Protein AF-A0A175JEW5-F1 (afdb_monomer)

Foldseek 3Di:
DVVVVVVVVVVVVVVVVVVVVVVVVVVVVVVVVVVVVVVLVVVVVVLVVLCVDPDCLHPVVVVCVLLVHDDDDDQDDCVPQNDDPVSVCVRQAQDAQDWDWDQDSVRKIKTKTGGGGDHPDDPPRPDDDGPSIDIDTDDNDDDPPDDDDDDDDDD

Nearest PDB structures (foldseek):
  6r82-assembly2_B  TM=8.428E-01  e=1.129E-02  Drosophila melanogaster
  7u4t-assembly1_W  TM=8.879E-01  e=3.359E-02  Homo sapiens
  6r82-assembly1_A  TM=7.317E-01  e=1.059E-02  Drosophila melanogaster
  3vhx-assembly2_H  TM=3.437E-01  e=3.407E+00  Homo sapiens

Radius of gyration: 27.37 Å; Cα contacts (8 Å, |Δi|>4): 107; chains: 1; bounding box: 71×38×78 Å

pLDDT: mean 83.57, std 12.64, range [47.88, 97.19]

Solvent-accessible surface area (backbone atoms only — not comparable to full-atom values): 9664 Å² total; per-residue (Å²): 112,70,68,61,52,52,53,49,54,51,50,52,51,53,51,51,52,53,51,52,53,53,52,53,52,51,53,51,52,53,50,52,52,50,54,50,53,51,51,52,51,51,51,54,56,52,51,54,51,44,54,68,43,95,42,90,86,20,74,53,42,65,46,26,71,76,67,78,42,95,78,86,80,90,73,79,51,56,92,81,68,49,84,46,70,67,56,52,46,73,58,44,52,70,42,50,67,46,74,50,79,46,74,47,96,86,61,46,33,36,40,36,37,34,62,51,61,37,69,80,89,52,96,64,79,74,83,76,94,49,95,74,48,48,75,51,74,52,69,88,84,64,81,85,80,86,80,88,83,80,87,77,80,85,129

Structure (mmCIF, N/CA/C/O backbone):
data_AF-A0A175JEW5-F1
#
_entry.id   AF-A0A175JEW5-F1
#
loop_
_atom_site.group_PDB
_atom_site.id
_atom_site.type_symbol
_atom_site.label_atom_id
_atom_site.label_alt_id
_atom_site.label_comp_id
_atom_site.label_asym_id
_atom_site.label_entity_id
_atom_site.label_seq_id
_atom_site.pdbx_PDB_ins_code
_atom_site.Cartn_x
_atom_site.Cartn_y
_atom_site.Cartn_z
_atom_site.occupancy
_atom_site.B_iso_or_equiv
_atom_site.auth_seq_id
_atom_site.auth_comp_id
_atom_site.auth_asym_id
_atom_site.auth_atom_id
_atom_site.pdbx_PDB_model_num
ATOM 1 N N . MET A 1 1 ? -51.980 5.170 43.853 1.00 78.44 1 MET A N 1
ATOM 2 C CA . MET A 1 1 ? -51.001 6.232 43.502 1.00 78.44 1 MET A CA 1
ATOM 3 C C . MET A 1 1 ? -49.613 5.923 44.068 1.00 78.44 1 MET A C 1
ATOM 5 O O . MET A 1 1 ? -48.677 5.901 43.286 1.00 78.44 1 MET A O 1
ATOM 9 N N . LYS A 1 2 ? -49.487 5.588 45.365 1.00 88.38 2 LYS A N 1
ATOM 10 C CA . LYS A 1 2 ? -48.217 5.158 45.991 1.00 88.38 2 LYS A CA 1
ATOM 11 C C . LYS A 1 2 ? -47.578 3.917 45.341 1.00 88.38 2 LYS A C 1
ATOM 13 O O . LYS A 1 2 ? -46.428 3.997 44.940 1.00 88.38 2 LYS A O 1
ATOM 18 N N . GLU A 1 3 ? -48.340 2.845 45.109 1.00 91.88 3 GLU A N 1
ATOM 19 C CA . GLU A 1 3 ? -47.827 1.627 44.439 1.00 91.88 3 GLU A CA 1
ATOM 20 C C . GLU A 1 3 ? -47.262 1.900 43.036 1.00 91.88 3 GLU A C 1
ATOM 22 O O . GLU A 1 3 ? -46.252 1.338 42.630 1.00 91.88 3 GLU A O 1
ATOM 27 N N . ARG A 1 4 ? -47.888 2.813 42.284 1.00 93.25 4 ARG A N 1
ATOM 28 C CA . ARG A 1 4 ? -47.446 3.159 40.926 1.00 93.25 4 ARG A CA 1
ATOM 29 C C . ARG A 1 4 ? -46.126 3.935 40.935 1.00 93.25 4 ARG A C 1
ATOM 31 O O . ARG A 1 4 ? -45.315 3.741 40.039 1.00 93.25 4 ARG A O 1
ATOM 38 N N . ILE A 1 5 ? -45.908 4.774 41.950 1.00 94.38 5 ILE A N 1
ATOM 39 C CA . ILE A 1 5 ? -44.632 5.471 42.176 1.00 94.38 5 ILE A CA 1
ATOM 40 C C . ILE A 1 5 ? -43.539 4.460 42.540 1.00 94.38 5 ILE A C 1
ATOM 42 O O . ILE A 1 5 ? -42.431 4.540 42.024 1.00 94.38 5 ILE A O 1
ATOM 46 N N . GLU A 1 6 ? -43.857 3.470 43.370 1.00 95.31 6 GLU A N 1
ATOM 47 C CA . GLU A 1 6 ? -42.908 2.436 43.790 1.00 95.31 6 GLU A CA 1
ATOM 48 C C . GLU A 1 6 ? -42.451 1.549 42.618 1.00 95.31 6 GLU A C 1
ATOM 50 O O . GLU A 1 6 ? -41.255 1.301 42.456 1.00 95.31 6 GLU A O 1
ATOM 55 N N . ILE A 1 7 ? -43.379 1.169 41.729 1.00 96.31 7 ILE A N 1
ATOM 56 C CA . ILE A 1 7 ? -43.068 0.454 40.480 1.00 96.31 7 ILE A CA 1
ATOM 57 C C . ILE A 1 7 ? -42.143 1.284 39.578 1.00 96.31 7 ILE A C 1
ATOM 59 O O . ILE A 1 7 ? -41.169 0.755 39.041 1.00 96.31 7 ILE A O 1
ATOM 63 N N . LEU A 1 8 ? -42.428 2.580 39.411 1.00 96.50 8 LEU A N 1
ATOM 64 C CA . LEU A 1 8 ? -41.615 3.464 38.572 1.00 96.50 8 LEU A CA 1
ATOM 65 C C . LEU A 1 8 ? -40.206 3.663 39.145 1.00 96.50 8 LEU A C 1
ATOM 67 O O . LEU A 1 8 ? -39.243 3.585 38.388 1.00 96.50 8 LEU A O 1
ATOM 71 N N . ASN A 1 9 ? -40.067 3.822 40.464 1.00 95.56 9 ASN A N 1
ATOM 72 C CA . ASN A 1 9 ? -38.762 3.924 41.124 1.00 95.56 9 ASN A CA 1
ATOM 73 C C . ASN A 1 9 ? -37.932 2.646 40.947 1.00 95.56 9 ASN A C 1
ATOM 75 O O . ASN A 1 9 ? -36.723 2.713 40.718 1.00 95.56 9 ASN A O 1
ATOM 79 N N . ARG A 1 10 ? -38.575 1.472 41.021 1.00 96.06 10 ARG A N 1
ATOM 80 C CA . ARG A 1 10 ? -37.897 0.199 40.750 1.00 96.06 10 ARG A CA 1
ATOM 81 C C . ARG A 1 10 ? -37.401 0.143 39.308 1.00 96.06 10 ARG A C 1
ATOM 83 O O . ARG A 1 10 ? -36.241 -0.189 39.085 1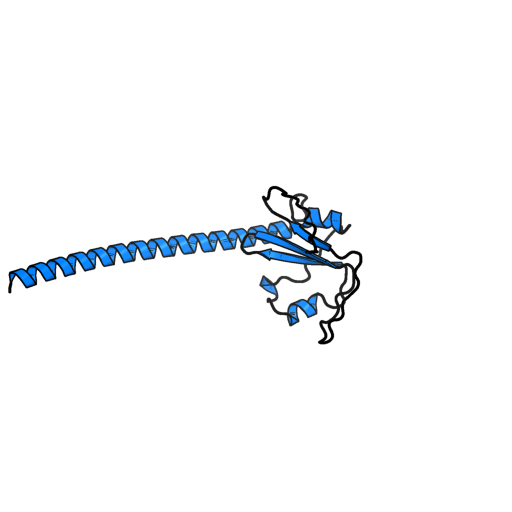.00 96.06 10 ARG A O 1
ATOM 90 N N . ARG A 1 11 ? -38.245 0.539 38.348 1.00 96.62 11 ARG A N 1
ATOM 91 C CA . ARG A 1 11 ? -37.870 0.566 36.931 1.00 96.62 11 ARG A CA 1
ATOM 92 C C . ARG A 1 11 ? -36.750 1.565 36.644 1.00 96.62 11 ARG A C 1
ATOM 94 O O . ARG A 1 11 ? -35.861 1.257 35.863 1.00 96.62 11 ARG A O 1
ATOM 101 N N . GLU A 1 12 ? -36.758 2.736 37.279 1.00 96.88 12 GLU A N 1
ATOM 102 C CA . GLU A 1 12 ? -35.673 3.718 37.157 1.00 96.88 12 GLU A CA 1
ATOM 103 C C . GLU A 1 12 ? -34.338 3.146 37.653 1.00 96.88 12 GLU A C 1
ATOM 105 O O . GLU A 1 12 ? -33.306 3.341 37.012 1.00 96.88 12 GLU A O 1
ATOM 110 N N . LYS A 1 13 ? -34.351 2.409 38.771 1.00 96.88 13 LYS A N 1
ATOM 111 C CA . LYS A 1 13 ? -33.152 1.746 39.294 1.00 96.88 13 LYS A CA 1
ATOM 112 C C . LYS A 1 13 ? -32.637 0.666 38.337 1.00 96.88 13 LYS A C 1
ATOM 114 O O . LYS A 1 13 ? -31.451 0.676 38.025 1.00 96.88 13 LYS A O 1
ATOM 119 N N . GLU A 1 14 ? -33.525 -0.204 37.853 1.00 97.12 14 GLU A N 1
ATOM 120 C CA . GLU A 1 14 ? -33.195 -1.241 36.860 1.00 97.12 14 GLU A CA 1
ATOM 121 C C . GLU A 1 14 ? -32.560 -0.614 35.606 1.00 97.12 14 GLU A C 1
ATOM 123 O O . GLU A 1 14 ? -31.492 -1.035 35.174 1.00 97.12 14 GLU A O 1
ATOM 128 N N . LEU A 1 15 ? -33.154 0.462 35.074 1.00 97.00 15 LEU A N 1
ATOM 129 C CA . LEU A 1 15 ? -32.629 1.166 33.899 1.00 97.00 15 LEU A CA 1
ATOM 130 C C . LEU A 1 15 ? -31.247 1.791 34.143 1.00 97.00 15 LEU A C 1
ATOM 132 O O . LEU A 1 15 ? -30.420 1.807 33.235 1.00 97.00 15 LEU A O 1
ATOM 136 N N . LYS A 1 16 ? -30.971 2.310 35.346 1.00 96.75 16 LYS A N 1
ATOM 137 C CA . LYS A 1 16 ? -29.642 2.846 35.693 1.00 96.75 16 LYS A CA 1
ATOM 138 C C . LYS A 1 16 ? -28.581 1.749 35.763 1.00 96.75 16 LYS A C 1
ATOM 140 O O . LYS A 1 16 ? -27.456 1.981 35.326 1.00 96.75 16 LYS A O 1
ATOM 145 N N . GLU A 1 17 ? -28.930 0.578 36.293 1.00 96.75 17 GLU A N 1
ATOM 146 C CA . GLU A 1 17 ? -28.042 -0.592 36.308 1.00 96.75 17 GLU A CA 1
ATOM 147 C C . GLU A 1 17 ? -27.778 -1.101 34.883 1.00 96.75 17 GLU A C 1
ATOM 149 O O . GLU A 1 17 ? -26.620 -1.281 34.509 1.00 96.75 17 GLU A O 1
ATOM 154 N N . GLU A 1 18 ? -28.821 -1.237 34.055 1.00 96.44 18 GLU A N 1
ATOM 155 C CA . GLU A 1 18 ? -28.694 -1.596 32.634 1.00 96.44 18 GLU A CA 1
ATOM 156 C C . GLU A 1 18 ? -27.779 -0.610 31.885 1.00 96.44 18 GLU A C 1
ATOM 158 O O . GLU A 1 18 ? -26.853 -1.028 31.191 1.00 96.44 18 GLU A O 1
ATOM 163 N N . LEU A 1 19 ? -27.973 0.701 32.075 1.00 96.06 19 LEU A N 1
ATOM 164 C CA . LEU A 1 19 ? -27.140 1.735 31.452 1.00 96.06 19 LEU A CA 1
ATOM 165 C C . LEU A 1 19 ? -25.669 1.639 31.893 1.00 96.06 19 LEU A C 1
ATOM 167 O O . LEU A 1 19 ? -24.762 1.840 31.085 1.00 96.06 19 LEU A O 1
ATOM 171 N N . GLY A 1 20 ? -25.423 1.332 33.170 1.00 96.19 20 GLY A N 1
ATOM 172 C CA . GLY A 1 20 ? -24.078 1.107 33.701 1.00 96.19 20 GLY A CA 1
ATOM 173 C C . GLY A 1 20 ? -23.385 -0.083 33.036 1.00 96.19 20 GLY A C 1
ATOM 174 O O . GLY A 1 20 ? -22.236 0.035 32.617 1.00 96.19 20 GLY A O 1
ATOM 175 N N . ASN A 1 21 ? -24.104 -1.194 32.868 1.00 95.69 21 ASN A N 1
ATOM 176 C CA . ASN A 1 21 ? -23.584 -2.382 32.191 1.00 95.69 21 ASN A CA 1
ATOM 177 C C . ASN A 1 21 ? -23.243 -2.093 30.723 1.00 95.69 21 ASN A C 1
ATOM 179 O O . ASN A 1 21 ? -22.148 -2.425 30.276 1.00 95.69 21 ASN A O 1
ATO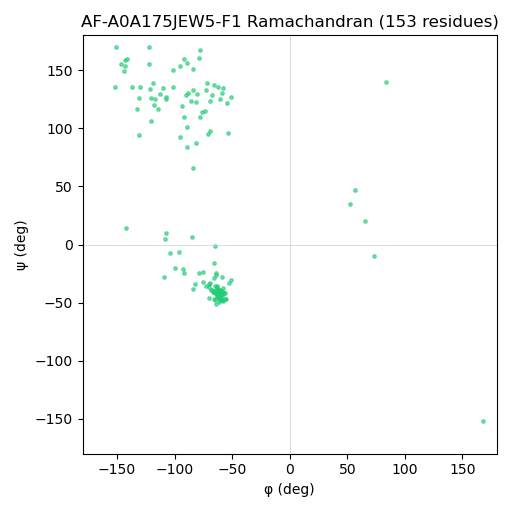M 183 N N . VAL A 1 22 ? -24.128 -1.394 30.003 1.00 96.75 22 VAL A N 1
ATOM 184 C CA . VAL A 1 22 ? -23.889 -1.000 28.605 1.00 96.75 22 VAL A CA 1
ATOM 185 C C . VAL A 1 22 ? -22.655 -0.102 28.475 1.00 96.75 22 VAL A C 1
ATOM 187 O O . VAL A 1 22 ? -21.865 -0.275 27.551 1.00 96.75 22 VAL A O 1
ATOM 190 N N . ASN A 1 23 ? -22.442 0.838 29.400 1.00 95.88 23 ASN A N 1
ATOM 191 C CA . ASN A 1 23 ? -21.244 1.684 29.373 1.00 95.88 23 ASN A CA 1
ATOM 192 C C . ASN A 1 23 ? -19.956 0.870 29.562 1.00 95.88 23 ASN A C 1
ATOM 194 O O . ASN A 1 23 ? -18.982 1.109 28.850 1.00 95.88 23 ASN A O 1
ATOM 198 N N . ASN A 1 24 ? -19.966 -0.122 30.456 1.00 95.94 24 ASN A N 1
ATOM 199 C CA . ASN A 1 24 ? -18.820 -1.013 30.648 1.00 95.94 24 ASN A CA 1
ATOM 200 C C . ASN A 1 24 ? -18.517 -1.829 29.380 1.00 95.94 24 ASN A C 1
ATOM 202 O O . ASN A 1 24 ? -17.355 -1.963 29.001 1.00 95.94 24 ASN A O 1
ATOM 206 N N . GLU A 1 25 ? -19.547 -2.338 28.696 1.00 97.19 25 GLU A N 1
ATOM 207 C CA . GLU A 1 25 ? -19.385 -3.034 27.412 1.00 97.19 25 GLU A CA 1
ATOM 208 C C . GLU A 1 25 ? -18.819 -2.108 26.328 1.00 97.19 25 GLU A C 1
ATOM 210 O O . GLU A 1 25 ? -17.901 -2.488 25.601 1.00 97.19 25 GLU A O 1
ATOM 215 N N . ILE A 1 26 ? -19.310 -0.868 26.242 1.00 96.88 26 ILE A N 1
ATOM 216 C CA . ILE A 1 26 ? -18.788 0.137 25.306 1.00 96.88 26 ILE A CA 1
ATOM 217 C C . ILE A 1 26 ? -17.300 0.400 25.557 1.00 96.88 26 ILE A C 1
ATOM 219 O O . ILE A 1 26 ? -16.530 0.531 24.603 1.00 96.88 26 ILE A O 1
ATOM 223 N N . ASP A 1 27 ? -16.885 0.501 26.817 1.00 97.06 27 ASP A N 1
ATOM 224 C CA . ASP A 1 27 ? -15.487 0.751 27.153 1.00 97.06 27 ASP A CA 1
ATOM 225 C C . ASP A 1 27 ? -14.595 -0.456 26.836 1.00 97.06 27 ASP A C 1
ATOM 227 O O . ASP A 1 27 ? -13.501 -0.264 26.301 1.00 97.06 27 ASP A O 1
ATOM 231 N N . ALA A 1 28 ? -15.088 -1.683 27.028 1.00 96.88 28 ALA A N 1
ATOM 232 C CA . ALA A 1 28 ? -14.400 -2.892 26.575 1.00 96.88 28 ALA A CA 1
ATOM 233 C C . ALA A 1 28 ? -14.217 -2.913 25.044 1.00 96.88 28 ALA A C 1
ATOM 235 O O . ALA A 1 28 ? -13.110 -3.137 24.556 1.00 96.88 28 ALA A O 1
ATOM 236 N N . VAL A 1 29 ? -15.266 -2.586 24.278 1.00 96.25 29 VAL A N 1
ATOM 237 C CA . VAL A 1 29 ? -15.207 -2.519 22.805 1.00 96.25 29 VAL A CA 1
ATOM 238 C C . VAL A 1 29 ? -14.227 -1.446 22.319 1.00 96.25 29 VAL A C 1
ATOM 240 O O . VAL A 1 29 ? -13.519 -1.645 21.330 1.00 96.25 29 VAL A O 1
ATOM 243 N N . LYS A 1 30 ? -14.166 -0.287 22.988 1.00 96.38 30 LYS A N 1
ATOM 244 C CA . LYS A 1 30 ? -13.192 0.763 22.644 1.00 96.38 30 LYS A CA 1
ATOM 245 C C . LYS A 1 30 ? -11.757 0.289 22.833 1.00 96.38 30 LYS A C 1
ATOM 247 O O . LYS A 1 30 ? -10.907 0.660 22.025 1.00 96.38 30 LYS A O 1
ATOM 252 N N . GLU A 1 31 ? -11.490 -0.475 23.886 1.00 95.81 31 GLU A N 1
ATOM 253 C CA . GLU A 1 31 ? -10.148 -0.982 24.154 1.00 95.81 31 GLU A CA 1
ATOM 254 C C . GLU A 1 31 ? -9.743 -2.044 23.128 1.00 95.81 31 GLU A C 1
ATOM 256 O O . GLU A 1 31 ? -8.694 -1.911 22.503 1.00 95.81 31 GLU A O 1
ATOM 261 N N . GLU A 1 32 ? -10.627 -2.997 22.822 1.00 95.25 32 GLU A N 1
ATOM 262 C CA . GLU A 1 32 ? -10.387 -3.991 21.766 1.00 95.25 32 GLU A CA 1
ATOM 263 C C . GLU A 1 32 ? -10.130 -3.325 20.402 1.00 95.25 32 GLU A C 1
ATOM 265 O O . GLU A 1 32 ? -9.208 -3.693 19.669 1.00 95.25 32 GLU A O 1
ATOM 270 N N . LYS A 1 33 ? -10.883 -2.267 20.073 1.00 94.56 33 LYS A N 1
ATOM 271 C CA . LYS A 1 33 ? -10.653 -1.489 18.850 1.00 94.56 33 LYS A CA 1
ATOM 272 C C . LYS A 1 33 ? -9.248 -0.874 18.807 1.00 94.56 33 LYS A C 1
ATOM 274 O O . LYS A 1 33 ? -8.611 -0.911 17.755 1.00 94.56 33 LYS A O 1
ATOM 279 N N . ARG A 1 34 ? -8.755 -0.325 19.922 1.00 94.44 34 ARG A N 1
ATOM 280 C CA . ARG A 1 34 ? -7.395 0.242 20.004 1.00 94.44 34 ARG A CA 1
ATOM 281 C C . ARG A 1 34 ? -6.325 -0.826 19.812 1.00 94.44 34 ARG A C 1
ATOM 283 O O . ARG A 1 34 ? -5.341 -0.582 19.116 1.00 94.44 34 ARG A O 1
ATOM 290 N N . GLU A 1 35 ? -6.515 -2.006 20.397 1.00 94.25 35 GLU A N 1
ATOM 291 C CA . GLU A 1 35 ? -5.591 -3.130 20.223 1.00 94.25 35 GLU A CA 1
ATOM 292 C C . GLU A 1 35 ? -5.507 -3.566 18.755 1.00 94.25 35 GLU A C 1
ATOM 294 O O . GLU A 1 35 ? -4.408 -3.750 18.222 1.00 94.25 35 GLU A O 1
ATOM 299 N N . ILE A 1 36 ? -6.653 -3.663 18.071 1.00 92.19 36 ILE A N 1
ATOM 300 C CA . ILE A 1 36 ? -6.715 -3.979 16.638 1.00 92.19 36 ILE A CA 1
ATOM 301 C C . ILE A 1 36 ? -5.979 -2.917 15.815 1.00 92.19 36 ILE A C 1
ATOM 303 O O . ILE A 1 36 ? -5.138 -3.272 14.987 1.00 92.19 36 ILE A O 1
ATOM 307 N N . GLU A 1 37 ? -6.235 -1.629 16.063 1.00 90.94 37 GLU A N 1
ATOM 308 C CA . GLU A 1 37 ? -5.557 -0.523 15.371 1.00 90.94 37 GLU A CA 1
ATOM 309 C C . GLU A 1 37 ? -4.027 -0.600 15.547 1.00 90.94 37 GLU A C 1
ATOM 311 O O . GLU A 1 37 ? -3.273 -0.452 14.580 1.00 90.94 37 GLU A O 1
ATOM 316 N N . MET A 1 38 ? -3.551 -0.931 16.752 1.00 90.44 38 MET A N 1
ATOM 317 C CA . MET A 1 38 ? -2.125 -1.123 17.025 1.00 90.44 38 MET A CA 1
ATOM 318 C C . MET A 1 38 ? -1.542 -2.340 16.283 1.00 90.44 38 MET A C 1
ATOM 320 O O . MET A 1 38 ? -0.429 -2.277 15.748 1.00 90.44 38 MET A O 1
ATOM 324 N N . ILE A 1 39 ? -2.278 -3.455 16.216 1.00 87.75 39 ILE A N 1
ATOM 325 C CA . ILE A 1 39 ? -1.876 -4.645 15.450 1.00 87.75 39 ILE A CA 1
ATOM 326 C C . ILE A 1 39 ? -1.771 -4.315 13.956 1.00 87.75 39 ILE A C 1
ATOM 328 O O . ILE A 1 39 ? -0.804 -4.723 13.305 1.00 87.75 39 ILE A O 1
ATOM 332 N N . GLU A 1 40 ? -2.738 -3.584 13.402 1.00 81.31 40 GLU A N 1
ATOM 333 C CA . GLU A 1 40 ? -2.724 -3.155 12.001 1.00 81.31 40 GLU A CA 1
ATOM 334 C C . GLU A 1 40 ? -1.527 -2.251 11.695 1.00 81.31 40 GLU A C 1
ATOM 336 O O . GLU A 1 40 ? -0.826 -2.469 10.700 1.00 81.31 40 GLU A O 1
ATOM 341 N N . GLU A 1 41 ? -1.226 -1.290 12.570 1.00 83.94 41 GLU A N 1
ATOM 342 C CA . GLU A 1 41 ? -0.069 -0.411 12.406 1.00 83.94 41 GLU A CA 1
ATOM 343 C C . GLU A 1 41 ? 1.251 -1.200 12.435 1.00 83.94 41 GLU A C 1
ATOM 345 O O . GLU A 1 41 ? 2.133 -0.996 11.592 1.00 83.94 41 GLU A O 1
ATOM 350 N N . ASN A 1 42 ? 1.374 -2.157 13.357 1.00 82.94 42 ASN A N 1
ATOM 351 C CA . ASN A 1 42 ? 2.542 -3.029 13.447 1.00 82.94 42 ASN A CA 1
ATOM 352 C C . ASN A 1 42 ? 2.695 -3.917 12.205 1.00 82.94 42 ASN A C 1
ATOM 354 O O . ASN A 1 42 ? 3.801 -4.036 11.672 1.00 82.94 42 ASN A O 1
ATOM 358 N N . LYS A 1 43 ? 1.599 -4.486 11.683 1.00 77.81 43 LYS A N 1
ATOM 359 C CA . LYS A 1 43 ? 1.606 -5.241 10.418 1.00 77.81 43 LYS A CA 1
ATOM 360 C C . LYS A 1 43 ? 2.045 -4.364 9.244 1.00 77.81 43 LYS A C 1
ATOM 362 O O . LYS A 1 43 ? 2.877 -4.802 8.447 1.00 77.81 43 LYS A O 1
ATOM 367 N N . LYS A 1 44 ? 1.558 -3.119 9.163 1.00 77.19 44 LYS A N 1
ATOM 368 C CA . LYS A 1 44 ? 1.963 -2.152 8.128 1.00 77.19 44 LYS A CA 1
ATOM 369 C C . LYS A 1 44 ? 3.469 -1.875 8.189 1.00 77.19 44 LYS A C 1
ATOM 371 O O . LYS A 1 44 ? 4.143 -1.928 7.160 1.00 77.19 44 LYS A O 1
ATOM 376 N N . LYS A 1 45 ? 4.014 -1.627 9.387 1.00 79.50 45 LYS A N 1
ATOM 377 C CA . LYS A 1 45 ? 5.459 -1.413 9.600 1.00 79.50 45 LYS A CA 1
ATOM 378 C C . LYS A 1 45 ? 6.279 -2.635 9.184 1.00 79.50 45 LYS A C 1
ATOM 380 O O . LYS A 1 45 ? 7.236 -2.488 8.430 1.00 79.50 45 LYS A O 1
ATOM 385 N N . GLN A 1 46 ? 5.877 -3.836 9.600 1.00 77.31 46 GLN A N 1
ATOM 386 C CA . GLN A 1 46 ? 6.559 -5.075 9.212 1.00 77.31 46 GLN A CA 1
ATOM 387 C C . GLN A 1 46 ? 6.551 -5.289 7.694 1.00 77.31 46 GLN A C 1
ATOM 389 O O . GLN A 1 46 ? 7.585 -5.626 7.122 1.00 77.31 46 GLN A O 1
ATOM 394 N N . MET A 1 47 ? 5.417 -5.054 7.026 1.00 71.88 47 MET A N 1
ATOM 395 C CA . MET A 1 47 ? 5.320 -5.220 5.574 1.00 71.88 47 MET A CA 1
ATOM 396 C C . MET A 1 47 ? 6.258 -4.268 4.824 1.00 71.88 47 MET A C 1
ATOM 398 O O . MET A 1 47 ? 6.925 -4.682 3.878 1.00 71.88 47 MET A O 1
ATOM 402 N N . LYS A 1 48 ? 6.376 -3.012 5.271 1.00 71.00 48 LYS A N 1
ATOM 403 C CA . LYS A 1 48 ? 7.332 -2.060 4.688 1.00 71.00 48 LYS A CA 1
ATOM 404 C C . LYS A 1 48 ? 8.770 -2.551 4.764 1.00 71.00 48 LYS A C 1
ATOM 406 O O . LYS A 1 48 ? 9.507 -2.433 3.789 1.00 71.00 48 LYS A O 1
ATOM 411 N N . GLU A 1 49 ? 9.164 -3.092 5.909 1.00 73.19 49 GLU A N 1
ATOM 412 C CA . GLU A 1 49 ? 10.516 -3.614 6.087 1.00 73.19 49 GLU A CA 1
ATOM 413 C C . GLU A 1 49 ? 10.744 -4.864 5.227 1.00 73.19 49 GLU A C 1
ATOM 415 O O . GLU A 1 49 ? 11.776 -4.965 4.568 1.00 73.19 49 GLU A O 1
ATOM 420 N N . ILE A 1 50 ? 9.749 -5.753 5.109 1.00 6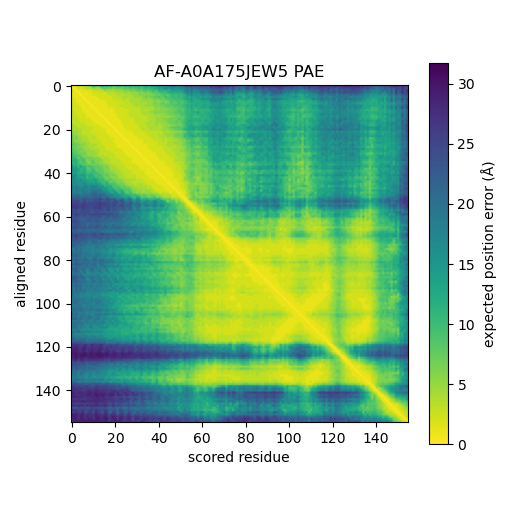9.75 50 ILE A N 1
ATOM 421 C CA . ILE A 1 50 ? 9.805 -6.907 4.196 1.00 69.75 50 ILE A CA 1
ATOM 422 C C . ILE A 1 50 ? 9.981 -6.454 2.743 1.00 69.75 50 ILE A C 1
ATOM 424 O O . ILE A 1 50 ? 10.779 -7.042 2.021 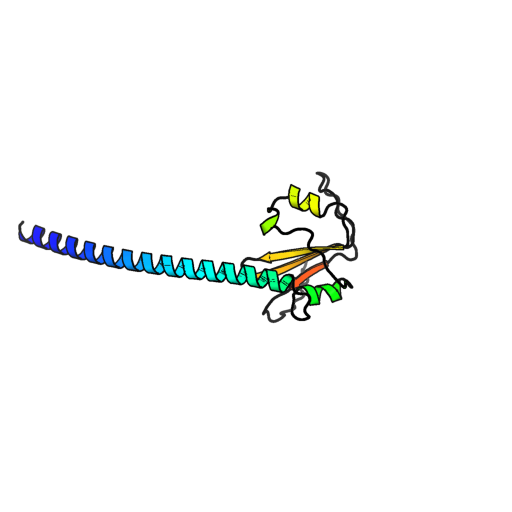1.00 69.75 50 ILE A O 1
ATOM 428 N N . VAL A 1 51 ? 9.281 -5.409 2.300 1.00 67.56 51 VAL A N 1
ATOM 429 C CA . VAL A 1 51 ? 9.429 -4.890 0.932 1.00 67.56 51 VAL A CA 1
ATOM 430 C C . VAL A 1 51 ? 10.826 -4.312 0.697 1.00 67.56 51 VAL A C 1
ATOM 432 O O . VAL A 1 51 ? 11.364 -4.485 -0.390 1.00 67.56 51 VAL A O 1
ATOM 435 N N . LYS A 1 52 ? 11.451 -3.677 1.696 1.00 66.31 52 LYS A N 1
ATOM 436 C CA . LYS A 1 52 ? 12.818 -3.132 1.579 1.00 66.31 52 LYS A CA 1
ATOM 437 C C . LYS A 1 52 ? 13.911 -4.200 1.635 1.00 66.31 52 LYS A C 1
ATOM 439 O O . LYS A 1 52 ? 15.022 -3.961 1.163 1.00 66.31 52 LYS A O 1
ATOM 444 N N . MET A 1 53 ? 13.638 -5.359 2.230 1.00 62.22 53 MET A N 1
ATOM 445 C CA . MET A 1 53 ? 14.636 -6.415 2.361 1.00 62.22 53 MET A CA 1
ATOM 446 C C . MET A 1 53 ? 14.996 -7.006 0.989 1.00 62.22 53 MET A C 1
ATOM 448 O O . MET A 1 53 ? 14.154 -7.452 0.208 1.00 62.22 53 MET A O 1
ATOM 452 N N . ASN A 1 54 ? 16.295 -7.071 0.706 1.00 54.91 54 ASN A N 1
ATOM 453 C CA . ASN A 1 54 ? 16.828 -7.768 -0.457 1.00 54.91 54 ASN A CA 1
ATOM 454 C C . ASN A 1 54 ? 16.992 -9.266 -0.138 1.00 54.91 54 ASN A C 1
ATOM 456 O O . ASN A 1 54 ? 18.109 -9.761 -0.018 1.00 54.91 54 ASN A O 1
ATOM 460 N N . SER A 1 55 ? 15.878 -9.973 0.082 1.00 61.03 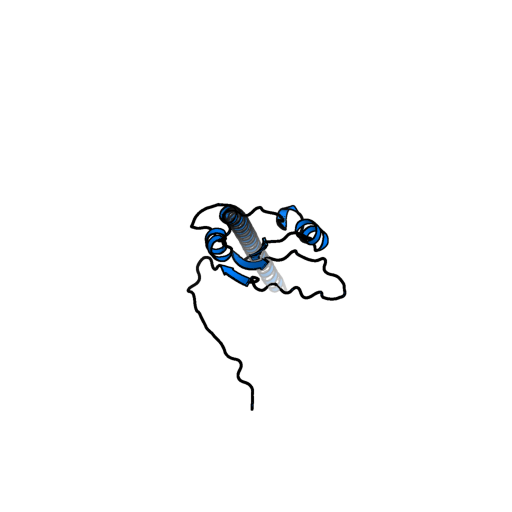55 SER A N 1
ATOM 461 C CA . SER A 1 55 ? 15.884 -11.421 0.326 1.00 61.03 55 SER A CA 1
ATOM 462 C C . SER A 1 55 ? 15.033 -12.162 -0.697 1.00 61.03 55 SER A C 1
ATOM 464 O O . SER A 1 55 ? 14.082 -11.619 -1.249 1.00 61.03 55 SER A O 1
ATOM 466 N N . ASN A 1 56 ? 15.340 -13.438 -0.905 1.00 59.25 56 ASN A N 1
ATOM 467 C CA . ASN A 1 56 ? 14.603 -14.342 -1.789 1.00 59.25 56 ASN A CA 1
ATOM 468 C C . ASN A 1 56 ? 13.157 -14.643 -1.355 1.00 59.25 56 ASN A C 1
ATOM 470 O O . ASN A 1 56 ? 12.450 -15.378 -2.037 1.00 59.25 56 ASN A O 1
ATOM 474 N N . LYS A 1 57 ? 12.716 -14.084 -0.225 1.00 60.94 57 LYS A N 1
ATOM 475 C CA . LYS A 1 57 ? 11.353 -14.208 0.302 1.00 60.94 57 LYS A CA 1
ATOM 476 C C . LYS A 1 57 ? 10.546 -12.915 0.188 1.00 60.94 57 LYS A C 1
ATOM 478 O O . LYS A 1 57 ? 9.440 -12.854 0.716 1.00 60.94 57 LYS A O 1
ATOM 483 N N . THR A 1 58 ? 11.090 -11.868 -0.434 1.00 67.94 58 THR A N 1
ATOM 484 C CA . THR A 1 58 ? 10.395 -10.579 -0.529 1.00 67.94 58 THR A CA 1
ATOM 485 C C . THR A 1 58 ? 9.630 -10.447 -1.840 1.00 67.94 58 THR A C 1
ATOM 487 O O . THR A 1 58 ? 10.024 -11.040 -2.845 1.00 67.94 58 THR A O 1
ATOM 490 N N . PRO A 1 59 ? 8.560 -9.634 -1.875 1.00 67.56 59 PRO A N 1
ATOM 491 C CA . PRO A 1 59 ? 7.844 -9.322 -3.111 1.00 67.56 59 PRO A CA 1
ATOM 492 C C . PRO A 1 59 ? 8.773 -8.816 -4.227 1.00 67.56 59 PRO A C 1
ATOM 494 O O . PRO A 1 59 ? 8.572 -9.127 -5.399 1.00 67.56 59 PRO A O 1
ATOM 497 N N . LEU A 1 60 ? 9.844 -8.099 -3.870 1.00 69.81 60 LEU A N 1
ATOM 498 C CA . LEU A 1 60 ? 10.835 -7.628 -4.836 1.00 69.81 60 LEU A CA 1
ATOM 499 C C . LEU A 1 60 ? 11.616 -8.765 -5.500 1.00 69.81 60 LEU A C 1
ATOM 501 O O . LEU A 1 60 ? 12.024 -8.597 -6.643 1.00 69.81 60 LEU A O 1
ATOM 505 N N . PHE A 1 61 ? 11.812 -9.915 -4.850 1.00 71.75 61 PHE A N 1
ATOM 506 C CA . PHE A 1 61 ? 12.549 -11.032 -5.447 1.00 71.75 61 PHE A CA 1
ATOM 507 C C . PHE A 1 61 ? 11.887 -11.555 -6.725 1.00 71.75 61 PHE A C 1
ATOM 509 O O . PHE A 1 61 ? 12.564 -11.714 -7.739 1.00 71.75 61 PHE A O 1
ATOM 516 N N . SER A 1 62 ? 10.566 -11.751 -6.704 1.00 72.94 62 SER A N 1
ATOM 517 C CA . SER A 1 62 ? 9.810 -12.171 -7.891 1.00 72.94 62 SER A CA 1
ATOM 518 C C . SER A 1 62 ? 9.873 -11.124 -9.000 1.00 72.94 62 SER A C 1
ATOM 520 O O . SER A 1 62 ? 9.964 -11.464 -10.172 1.00 72.94 62 SER A O 1
ATOM 522 N N . ILE A 1 63 ? 9.878 -9.842 -8.637 1.00 78.38 63 ILE A N 1
ATOM 523 C CA . ILE A 1 63 ? 9.916 -8.751 -9.614 1.00 78.38 63 ILE A CA 1
ATOM 524 C C . ILE A 1 63 ? 11.299 -8.647 -10.267 1.00 78.38 63 ILE A C 1
ATOM 526 O O . ILE A 1 63 ? 11.375 -8.379 -11.462 1.00 78.38 63 ILE A O 1
ATOM 530 N N . LYS A 1 64 ? 12.392 -8.910 -9.535 1.00 79.81 64 LYS A N 1
ATOM 531 C CA . LYS A 1 64 ? 13.759 -8.883 -10.090 1.00 79.81 64 LYS A CA 1
ATOM 532 C C . LYS A 1 64 ? 13.931 -9.810 -11.286 1.00 79.81 64 LYS A C 1
ATOM 534 O O . LYS A 1 64 ? 14.563 -9.422 -12.266 1.00 79.81 64 LYS A O 1
ATOM 539 N N . SER A 1 65 ? 13.366 -11.017 -11.220 1.00 78.50 65 SER A N 1
ATOM 540 C CA . SER A 1 65 ? 13.454 -11.971 -12.330 1.00 78.50 65 SER A CA 1
ATOM 541 C C . SER A 1 65 ? 12.631 -11.523 -13.540 1.00 78.50 65 SER A C 1
ATOM 543 O O . SER A 1 65 ? 13.054 -11.746 -14.669 1.00 78.50 65 SER A O 1
ATOM 545 N N . TRP A 1 66 ? 11.504 -10.838 -13.327 1.00 84.75 66 TRP A N 1
ATOM 546 C CA . TRP A 1 66 ? 10.667 -10.305 -14.408 1.00 84.75 66 TRP A CA 1
ATOM 547 C C . TRP A 1 66 ? 11.259 -9.063 -15.075 1.00 84.75 66 TRP A C 1
ATOM 549 O O . TRP A 1 66 ? 11.065 -8.859 -16.270 1.00 84.75 66 TRP A O 1
ATOM 559 N N . THR A 1 67 ? 11.981 -8.230 -14.323 1.00 85.00 67 THR A N 1
ATOM 560 C CA . THR A 1 67 ? 12.571 -6.983 -14.835 1.00 85.00 67 THR A CA 1
ATOM 561 C C . THR A 1 67 ? 14.034 -7.118 -15.251 1.00 85.00 67 THR A C 1
ATOM 563 O O . THR A 1 67 ? 14.598 -6.161 -15.778 1.00 85.00 67 THR A O 1
ATOM 566 N N . ASN A 1 68 ? 14.659 -8.276 -15.003 1.00 81.25 68 ASN A N 1
ATOM 567 C CA . ASN A 1 68 ? 16.100 -8.499 -15.152 1.00 81.25 68 ASN A CA 1
ATOM 568 C C . ASN A 1 68 ? 16.947 -7.443 -14.407 1.00 81.25 68 ASN A C 1
ATOM 570 O O . ASN A 1 68 ? 17.990 -6.999 -14.887 1.00 81.25 68 ASN A O 1
ATOM 574 N N . CYS A 1 69 ? 16.459 -6.988 -13.250 1.00 82.19 69 CYS A N 1
ATOM 575 C CA . CYS A 1 69 ? 17.079 -5.931 -12.460 1.00 82.19 69 CYS A CA 1
ATOM 576 C C . CYS A 1 69 ? 17.672 -6.494 -11.165 1.00 82.19 69 CYS A C 1
ATOM 578 O O . CYS A 1 69 ? 17.025 -7.262 -10.454 1.00 82.19 69 CYS A O 1
ATOM 580 N N . GLU A 1 70 ? 18.897 -6.091 -10.827 1.00 77.12 70 GLU A N 1
ATOM 581 C CA . GLU A 1 70 ? 19.587 -6.590 -9.633 1.00 77.12 70 GLU A CA 1
ATOM 582 C C . GLU A 1 70 ? 19.169 -5.857 -8.353 1.00 77.12 70 GLU A C 1
ATOM 584 O O . GLU A 1 70 ? 19.095 -6.468 -7.281 1.00 77.12 70 GLU A O 1
ATOM 589 N N . THR A 1 71 ? 18.872 -4.557 -8.440 1.00 78.25 71 THR A N 1
ATOM 590 C CA . THR A 1 71 ? 18.565 -3.688 -7.295 1.00 78.25 71 THR A CA 1
ATOM 591 C C . THR A 1 71 ? 17.497 -2.655 -7.646 1.00 78.25 71 THR A C 1
ATOM 593 O O . THR A 1 71 ? 17.393 -2.206 -8.781 1.00 78.25 71 THR A O 1
ATOM 596 N N . PHE A 1 72 ? 16.700 -2.258 -6.654 1.00 83.19 72 PHE A N 1
ATOM 597 C CA . PHE A 1 72 ? 15.728 -1.175 -6.787 1.00 83.19 72 PHE A CA 1
ATOM 598 C C . PHE A 1 72 ? 16.068 -0.064 -5.798 1.00 83.19 72 PHE A C 1
ATOM 600 O O . PHE A 1 72 ? 16.401 -0.337 -4.645 1.00 83.19 72 PHE A O 1
ATOM 607 N N . GLU A 1 73 ? 15.948 1.180 -6.248 1.00 86.19 73 GLU A N 1
ATOM 608 C CA . GLU A 1 73 ? 16.028 2.375 -5.411 1.00 86.19 73 GLU A CA 1
ATOM 609 C C . GLU A 1 73 ? 14.610 2.898 -5.140 1.00 86.19 73 GLU A C 1
ATOM 611 O O . GLU A 1 73 ? 13.778 2.971 -6.047 1.00 86.19 73 GLU A O 1
ATOM 616 N N . MET A 1 74 ? 14.319 3.274 -3.892 1.00 87.62 74 MET A N 1
ATOM 617 C CA . MET A 1 74 ? 13.037 3.879 -3.534 1.00 87.62 74 MET A CA 1
ATOM 618 C C . MET A 1 74 ? 13.018 5.354 -3.945 1.00 87.62 74 MET A C 1
ATOM 620 O O . MET A 1 74 ? 13.678 6.183 -3.329 1.00 87.62 74 MET A O 1
ATOM 624 N N . LEU A 1 75 ? 12.227 5.681 -4.968 1.00 91.19 75 LEU A N 1
ATOM 625 C CA . LEU A 1 75 ? 12.082 7.053 -5.473 1.00 91.19 75 LEU A CA 1
ATOM 626 C C . LEU A 1 75 ? 10.931 7.829 -4.822 1.00 91.19 75 LEU A C 1
ATOM 628 O O . LEU A 1 75 ? 10.926 9.059 -4.841 1.00 91.19 75 LEU A O 1
ATOM 632 N N . TYR A 1 76 ? 9.925 7.118 -4.309 1.00 93.31 76 TYR A N 1
ATOM 633 C CA . TYR A 1 76 ? 8.720 7.702 -3.733 1.00 93.31 76 TYR A CA 1
ATOM 634 C C . TYR A 1 76 ? 8.120 6.788 -2.660 1.00 93.31 76 TYR A C 1
ATOM 636 O O . TYR A 1 76 ? 7.976 5.587 -2.885 1.00 93.31 76 TYR A O 1
ATOM 644 N N . ASP A 1 77 ? 7.729 7.372 -1.527 1.00 91.00 77 ASP A N 1
ATOM 645 C CA . ASP A 1 77 ? 6.941 6.723 -0.473 1.00 91.00 77 ASP A CA 1
ATOM 646 C C . ASP A 1 77 ? 5.791 7.659 -0.073 1.00 91.00 77 ASP A C 1
ATOM 648 O O . ASP A 1 77 ? 6.008 8.764 0.430 1.00 91.00 77 ASP A O 1
ATOM 652 N N . SER A 1 78 ? 4.551 7.222 -0.302 1.00 93.00 78 SER A N 1
ATOM 653 C CA . SER A 1 78 ? 3.354 8.023 -0.031 1.00 93.00 78 SER A CA 1
ATOM 654 C C . SER A 1 78 ? 3.158 8.345 1.450 1.00 93.00 78 SER A C 1
ATOM 656 O O . SER A 1 78 ? 2.515 9.346 1.762 1.00 93.00 78 SER A O 1
ATOM 658 N N . ASP A 1 79 ? 3.708 7.532 2.357 1.00 87.62 79 ASP A N 1
ATOM 659 C CA . ASP A 1 79 ? 3.593 7.762 3.798 1.00 87.62 79 ASP A CA 1
ATOM 660 C C . ASP A 1 79 ? 4.565 8.843 4.300 1.00 87.62 79 ASP A C 1
ATOM 662 O O . ASP A 1 79 ? 4.298 9.457 5.329 1.00 87.62 79 ASP A O 1
ATOM 666 N N . THR A 1 80 ? 5.681 9.090 3.601 1.00 89.56 80 THR A N 1
ATOM 667 C CA . THR A 1 80 ? 6.698 10.074 4.028 1.00 89.56 80 THR A CA 1
ATOM 668 C C . THR A 1 80 ? 6.731 11.328 3.158 1.00 89.56 80 THR A C 1
ATOM 670 O O . THR A 1 80 ? 7.068 12.402 3.647 1.00 89.56 80 THR A O 1
ATOM 673 N N . MET A 1 81 ? 6.345 11.223 1.884 1.00 90.69 81 MET A N 1
ATOM 674 C CA . MET A 1 81 ? 6.398 12.327 0.916 1.00 90.69 81 MET A CA 1
ATOM 675 C C . MET A 1 81 ? 5.017 12.946 0.636 1.00 90.69 81 MET A C 1
ATOM 677 O O . MET A 1 81 ? 4.912 13.973 -0.036 1.00 90.69 81 MET A O 1
ATOM 681 N N . GLY A 1 82 ? 3.951 12.339 1.162 1.00 89.94 82 GLY A N 1
ATOM 682 C CA . GLY A 1 82 ? 2.569 12.761 0.960 1.00 89.94 82 GLY A CA 1
ATOM 683 C C . GLY A 1 82 ? 1.965 12.231 -0.342 1.00 89.94 82 GLY A C 1
ATOM 684 O O . GLY A 1 82 ? 2.598 12.206 -1.403 1.00 89.94 82 GLY A O 1
ATOM 685 N N . PHE A 1 83 ? 0.699 11.820 -0.268 1.00 92.31 83 PHE A N 1
ATOM 686 C CA . PHE A 1 83 ? -0.032 11.229 -1.387 1.00 92.31 83 PHE A CA 1
ATOM 687 C C . PHE A 1 83 ? -0.745 12.287 -2.233 1.00 92.31 83 PHE A C 1
ATOM 689 O O . PHE A 1 83 ? -1.922 12.579 -2.038 1.00 92.31 83 PHE A O 1
ATOM 696 N N . ASN A 1 84 ? -0.014 12.897 -3.167 1.00 91.25 84 ASN A N 1
ATOM 697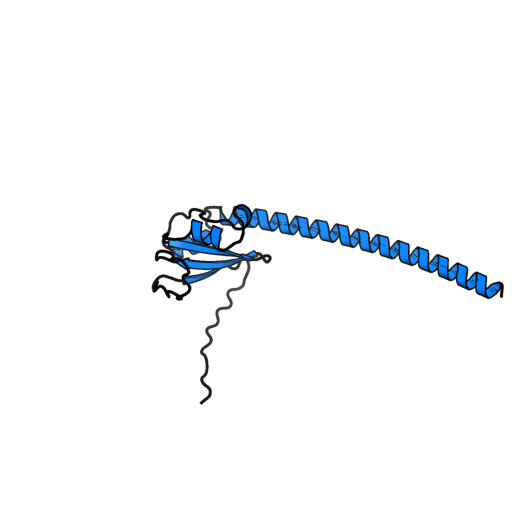 C CA . ASN A 1 84 ? -0.581 13.822 -4.143 1.00 91.25 84 ASN A CA 1
ATOM 698 C C . ASN A 1 84 ? 0.146 13.739 -5.494 1.00 91.25 84 ASN A C 1
ATOM 700 O O . ASN A 1 84 ? 1.324 13.380 -5.573 1.00 91.25 84 ASN A O 1
ATOM 704 N N . GLN A 1 85 ? -0.566 14.114 -6.560 1.00 87.94 85 GLN A N 1
ATOM 705 C CA . GLN A 1 85 ? -0.078 14.017 -7.936 1.00 87.94 85 GLN A CA 1
ATOM 706 C C . GLN A 1 85 ? 1.200 14.827 -8.176 1.00 87.94 85 GLN A C 1
ATOM 708 O O . GLN A 1 85 ? 2.086 14.354 -8.880 1.00 87.94 85 GLN A O 1
ATOM 713 N N . ARG A 1 86 ? 1.316 16.027 -7.592 1.00 90.50 86 ARG A N 1
ATOM 714 C CA . ARG A 1 86 ? 2.481 16.903 -7.781 1.00 90.50 86 ARG A CA 1
ATOM 715 C C . ARG A 1 86 ? 3.744 16.254 -7.226 1.00 90.50 86 ARG A C 1
ATOM 717 O O . ARG A 1 86 ? 4.736 16.172 -7.946 1.00 90.50 86 ARG A O 1
ATOM 724 N N . THR A 1 87 ? 3.703 15.778 -5.980 1.00 92.44 87 THR A N 1
ATOM 725 C CA . THR A 1 87 ? 4.859 15.119 -5.363 1.00 92.44 87 THR A CA 1
ATOM 726 C C . THR A 1 87 ? 5.241 13.875 -6.156 1.00 92.44 87 THR A C 1
ATOM 728 O O . THR A 1 87 ? 6.399 13.751 -6.548 1.00 92.44 87 THR A O 1
ATOM 731 N N . PHE A 1 88 ? 4.276 13.005 -6.470 1.00 92.06 88 PHE A N 1
ATOM 732 C CA . PHE A 1 88 ? 4.541 11.792 -7.245 1.00 92.06 88 PHE A CA 1
ATOM 733 C C . PHE A 1 88 ? 5.138 12.100 -8.625 1.00 92.06 88 PHE A C 1
ATOM 735 O O . PHE A 1 88 ? 6.153 11.530 -9.001 1.00 92.06 88 PHE A O 1
ATOM 742 N N . GLN A 1 89 ? 4.566 13.041 -9.381 1.00 89.44 89 GLN A N 1
ATOM 743 C CA . GLN A 1 89 ? 5.103 13.393 -10.697 1.00 89.44 89 GLN A CA 1
ATOM 744 C C . GLN A 1 89 ? 6.518 13.963 -10.608 1.00 89.44 89 GLN A C 1
ATOM 746 O O . GLN A 1 89 ? 7.357 13.614 -11.432 1.00 89.44 89 GLN A O 1
ATOM 751 N N . SER A 1 90 ? 6.808 14.796 -9.605 1.00 91.50 90 SER A N 1
ATOM 752 C CA . SER A 1 90 ? 8.144 15.379 -9.443 1.00 91.50 90 SER A CA 1
ATOM 753 C C . SER A 1 90 ? 9.2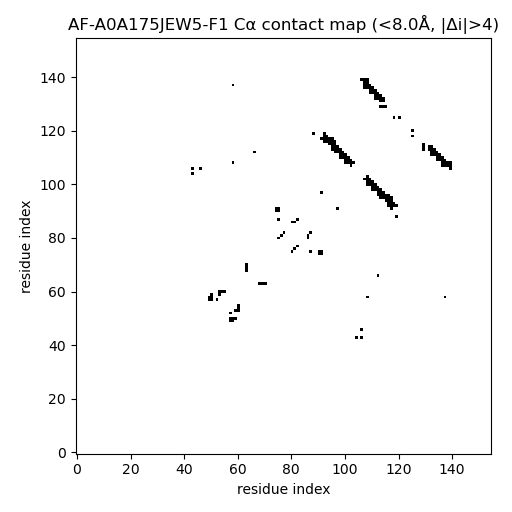36 14.338 -9.166 1.00 91.50 90 SER A C 1
ATOM 755 O O . SER A 1 90 ? 10.391 14.571 -9.514 1.00 91.50 90 SER A O 1
ATOM 757 N N . THR A 1 91 ? 8.887 13.184 -8.584 1.00 92.88 91 THR A N 1
ATOM 758 C CA . THR A 1 91 ? 9.848 12.107 -8.318 1.00 92.88 91 THR A CA 1
ATOM 759 C C . THR A 1 91 ? 10.063 11.204 -9.528 1.00 92.88 91 THR A C 1
ATOM 761 O O . THR A 1 91 ? 11.201 10.802 -9.773 1.00 92.88 91 THR A O 1
ATOM 764 N N . VAL A 1 92 ? 9.015 10.902 -10.307 1.00 92.25 92 VAL A N 1
ATOM 765 C CA . VAL A 1 92 ? 9.090 9.914 -11.403 1.00 92.25 92 VAL A CA 1
ATOM 766 C C . VAL A 1 92 ? 9.268 10.512 -12.799 1.00 92.25 92 VAL A C 1
ATOM 768 O O . VAL A 1 92 ? 9.695 9.799 -13.705 1.00 92.25 92 VAL A O 1
ATOM 771 N N . TYR A 1 93 ? 8.950 11.792 -13.008 1.00 90.75 93 TYR A N 1
ATOM 772 C CA . TYR A 1 93 ? 8.985 12.406 -14.337 1.00 90.75 93 TYR A CA 1
ATOM 773 C C . TYR A 1 93 ? 10.368 12.311 -14.997 1.00 90.75 93 TYR A C 1
ATOM 775 O O . TYR A 1 93 ? 11.399 12.558 -14.372 1.00 90.75 93 TYR A O 1
ATOM 783 N N . GLY A 1 94 ? 10.384 11.938 -16.279 1.00 90.19 94 GLY A N 1
ATOM 784 C CA . GLY A 1 94 ? 11.591 11.778 -17.088 1.00 90.19 94 GLY A CA 1
ATOM 785 C C . GLY A 1 94 ? 12.422 10.539 -16.741 1.00 90.19 94 GLY A C 1
ATOM 786 O O . GLY A 1 94 ? 13.325 10.182 -17.499 1.00 90.19 94 GLY A O 1
ATOM 787 N N . ARG A 1 95 ? 12.118 9.847 -15.637 1.00 93.31 95 ARG A N 1
ATOM 788 C CA . ARG A 1 95 ? 12.799 8.612 -15.245 1.00 93.31 95 ARG A CA 1
ATOM 789 C C . ARG A 1 95 ? 12.193 7.411 -15.963 1.00 93.31 95 ARG A C 1
ATOM 791 O O . ARG A 1 95 ? 11.013 7.405 -16.299 1.00 93.31 95 ARG A O 1
ATOM 798 N N . LYS A 1 96 ? 13.018 6.390 -16.178 1.00 93.19 96 LYS A N 1
ATOM 799 C CA . LYS A 1 96 ? 12.685 5.119 -16.839 1.00 93.19 96 LYS A CA 1
ATOM 800 C C . LYS A 1 96 ? 12.974 3.944 -15.904 1.00 93.19 96 LYS A C 1
ATOM 802 O O . LYS A 1 96 ? 13.641 4.148 -14.892 1.00 93.19 96 LYS A O 1
ATOM 807 N N . ASN A 1 97 ? 12.536 2.736 -16.264 1.00 93.56 97 ASN A N 1
ATOM 808 C CA . ASN A 1 97 ? 12.654 1.535 -15.423 1.00 93.56 97 ASN A CA 1
ATOM 809 C C . ASN A 1 97 ? 11.988 1.733 -14.050 1.00 93.56 97 ASN A C 1
ATOM 811 O O . ASN A 1 97 ? 12.575 1.466 -13.002 1.00 93.56 97 ASN A O 1
ATOM 815 N N . ILE A 1 98 ? 10.764 2.262 -14.069 1.00 93.56 98 ILE A N 1
ATOM 816 C CA . ILE A 1 98 ? 10.001 2.611 -12.874 1.00 93.56 98 ILE A CA 1
ATOM 817 C C . ILE A 1 98 ? 9.104 1.447 -12.481 1.00 93.56 98 ILE A C 1
ATOM 819 O O . ILE A 1 98 ? 8.206 1.058 -13.228 1.00 93.56 98 ILE A O 1
ATOM 823 N N . LEU A 1 99 ? 9.330 0.930 -11.275 1.00 92.50 99 LEU A N 1
ATOM 824 C CA . LEU A 1 99 ? 8.439 -0.010 -10.614 1.00 92.50 99 LEU A CA 1
ATOM 825 C C . LEU A 1 99 ? 7.441 0.760 -9.745 1.00 92.50 99 LEU A C 1
ATOM 827 O O . LEU A 1 99 ? 7.804 1.310 -8.706 1.00 92.50 99 LEU A O 1
ATOM 831 N N . GLY A 1 100 ? 6.179 0.781 -10.160 1.00 92.38 100 GLY A N 1
ATOM 832 C CA . GLY A 1 100 ? 5.073 1.179 -9.302 1.00 92.38 100 GLY A CA 1
ATOM 833 C C . GLY A 1 100 ? 4.669 0.009 -8.413 1.00 92.38 100 GLY A C 1
ATOM 834 O O . GLY A 1 100 ? 4.443 -1.092 -8.915 1.00 92.38 100 GLY A O 1
ATOM 835 N N . MET A 1 101 ? 4.565 0.238 -7.106 1.00 90.44 101 MET A N 1
ATOM 836 C CA . MET A 1 101 ? 4.091 -0.752 -6.141 1.00 90.44 101 MET A CA 1
ATOM 837 C C . MET A 1 101 ? 3.026 -0.127 -5.248 1.00 90.44 101 MET A C 1
ATOM 839 O O . MET A 1 101 ? 3.249 0.910 -4.627 1.00 90.44 101 MET A O 1
ATOM 843 N N . VAL A 1 102 ? 1.873 -0.780 -5.184 1.00 90.31 102 VAL A N 1
ATOM 844 C CA . VAL A 1 102 ? 0.756 -0.436 -4.313 1.00 90.31 102 VAL A CA 1
ATOM 845 C C . VAL A 1 102 ? 0.615 -1.544 -3.281 1.00 90.31 102 VAL A C 1
ATOM 847 O O . VAL A 1 102 ? 0.566 -2.722 -3.632 1.00 90.31 102 VAL A O 1
ATOM 850 N N . ILE A 1 103 ? 0.547 -1.149 -2.011 1.00 87.00 103 ILE A N 1
ATOM 851 C CA . ILE A 1 103 ? 0.295 -2.043 -0.882 1.00 87.00 103 ILE A CA 1
ATOM 852 C C . ILE A 1 103 ? -1.052 -1.636 -0.288 1.00 87.00 103 ILE A C 1
ATOM 854 O O . ILE A 1 103 ? -1.213 -0.503 0.172 1.00 87.00 103 ILE A O 1
ATOM 858 N N . THR A 1 104 ? -2.038 -2.530 -0.335 1.00 85.56 104 THR A N 1
ATOM 859 C CA . THR A 1 104 ? -3.378 -2.256 0.205 1.00 85.56 104 THR A CA 1
ATOM 860 C C . THR A 1 104 ? -3.406 -2.391 1.726 1.00 85.56 104 THR A C 1
ATOM 862 O O . THR A 1 104 ? -2.504 -2.962 2.340 1.00 85.56 104 THR A O 1
ATOM 865 N N . LYS A 1 105 ? -4.492 -1.923 2.355 1.00 82.00 105 LYS A N 1
ATOM 866 C CA . LYS A 1 105 ? -4.748 -2.158 3.789 1.00 82.00 105 LYS A CA 1
ATOM 867 C C . LYS A 1 105 ? -4.826 -3.649 4.141 1.00 82.00 105 LYS A C 1
ATOM 869 O O . LYS A 1 105 ? -4.467 -4.033 5.246 1.00 82.00 105 LYS A O 1
ATOM 874 N N . ASN A 1 106 ? -5.233 -4.480 3.182 1.00 80.75 106 ASN A N 1
ATOM 875 C CA . ASN A 1 106 ? -5.315 -5.930 3.340 1.00 80.75 106 ASN A CA 1
ATOM 876 C C . ASN A 1 106 ? -3.975 -6.633 3.066 1.00 80.75 106 ASN A C 1
ATOM 878 O O . ASN A 1 106 ? -3.914 -7.857 3.101 1.00 80.75 106 ASN A O 1
ATOM 882 N N . ASN A 1 107 ? -2.893 -5.875 2.850 1.00 74.38 107 ASN A N 1
ATOM 883 C CA . ASN A 1 107 ? -1.560 -6.364 2.495 1.00 74.38 107 ASN A CA 1
ATOM 884 C C . ASN A 1 107 ? -1.464 -7.042 1.119 1.00 74.38 107 ASN A C 1
ATOM 886 O O . ASN A 1 107 ? -0.500 -7.767 0.867 1.00 74.38 107 ASN A O 1
ATOM 890 N N . ASP A 1 108 ? -2.412 -6.780 0.219 1.00 81.25 108 ASP A N 1
ATOM 891 C CA . ASP A 1 108 ? -2.264 -7.162 -1.183 1.00 81.25 108 ASP A CA 1
ATOM 892 C C . ASP A 1 108 ? -1.230 -6.261 -1.848 1.00 81.25 108 ASP A C 1
ATOM 894 O O . ASP A 1 108 ? -1.216 -5.045 -1.626 1.00 81.25 108 ASP A O 1
ATOM 898 N N . ILE A 1 109 ? -0.384 -6.857 -2.686 1.00 84.81 109 ILE A N 1
ATOM 899 C CA . ILE A 1 109 ? 0.659 -6.143 -3.415 1.00 84.81 109 ILE A CA 1
ATOM 900 C C . ILE A 1 109 ? 0.375 -6.266 -4.902 1.00 84.81 109 ILE A C 1
ATOM 902 O O . ILE A 1 109 ? 0.250 -7.364 -5.442 1.00 84.81 109 ILE A O 1
ATOM 906 N N . PHE A 1 110 ? 0.284 -5.136 -5.584 1.00 89.38 110 PHE A N 1
ATOM 907 C CA . PHE A 1 110 ? 0.157 -5.093 -7.036 1.00 89.38 110 PHE A CA 1
ATOM 908 C C . PHE A 1 110 ? 0.775 -3.819 -7.588 1.00 89.38 110 PHE A C 1
ATOM 910 O O . PHE A 1 110 ? 1.123 -2.899 -6.846 1.00 89.38 110 PHE A O 1
ATOM 917 N N . GLY A 1 111 ? 0.915 -3.751 -8.903 1.00 91.88 111 GLY A N 1
ATOM 918 C CA . GLY A 1 111 ? 1.421 -2.552 -9.540 1.00 91.88 111 GLY A CA 1
ATOM 919 C C . GLY A 1 111 ? 1.779 -2.770 -10.991 1.00 91.88 111 GLY A C 1
ATOM 920 O O . GLY A 1 111 ? 1.214 -3.625 -11.675 1.00 91.88 111 GLY A O 1
ATOM 921 N N . SER A 1 112 ? 2.729 -1.970 -11.450 1.00 92.94 112 SER A N 1
ATOM 922 C CA . SER A 1 112 ? 3.210 -2.000 -12.820 1.00 92.94 112 SER A CA 1
ATOM 923 C C . SER A 1 112 ? 4.702 -1.740 -12.896 1.00 92.94 112 SER A C 1
ATOM 925 O O . SER A 1 112 ? 5.298 -1.141 -12.000 1.00 92.94 112 SER A O 1
ATOM 927 N N . PHE A 1 113 ? 5.304 -2.169 -13.995 1.00 93.12 113 PHE A N 1
ATOM 928 C CA . PHE A 1 113 ? 6.662 -1.808 -14.355 1.00 93.12 113 PHE A CA 1
ATOM 929 C C . PHE A 1 113 ? 6.665 -1.113 -15.712 1.00 93.12 113 PHE A C 1
ATOM 931 O O . PHE A 1 113 ? 6.017 -1.574 -16.650 1.00 93.12 113 PHE A O 1
ATOM 938 N N . HIS A 1 114 ? 7.386 0.001 -15.797 1.00 92.69 114 HIS A N 1
ATOM 939 C CA . HIS A 1 114 ? 7.523 0.816 -17.000 1.00 92.69 114 HIS A CA 1
ATOM 940 C C . HIS A 1 114 ? 8.996 0.893 -17.395 1.00 92.69 114 HIS A C 1
ATOM 942 O O . HIS A 1 114 ? 9.829 1.312 -16.589 1.00 92.69 114 HIS A O 1
ATOM 948 N N . THR A 1 115 ? 9.330 0.543 -18.634 1.00 93.38 115 THR A N 1
ATOM 949 C CA . THR A 1 115 ? 10.713 0.596 -19.141 1.00 93.38 115 THR A CA 1
ATOM 950 C C . THR A 1 115 ? 11.047 1.913 -19.823 1.00 93.38 115 THR A C 1
ATOM 952 O O . THR A 1 115 ? 12.213 2.299 -19.908 1.00 93.38 115 THR A O 1
ATOM 955 N N . VAL A 1 116 ? 10.029 2.642 -20.274 1.00 92.88 116 VAL A N 1
ATOM 956 C CA . VAL A 1 116 ? 10.185 3.931 -20.956 1.00 92.88 116 VAL A CA 1
ATOM 957 C C . VAL A 1 116 ? 10.122 5.115 -19.980 1.00 92.88 116 VAL A C 1
ATOM 959 O O . VAL A 1 116 ? 9.595 4.978 -18.875 1.00 92.88 116 VAL A O 1
ATOM 962 N N . PRO A 1 117 ? 10.645 6.297 -20.362 1.00 91.88 117 PRO A N 1
ATOM 963 C CA . PRO A 1 117 ? 10.547 7.497 -19.538 1.00 91.88 117 PRO A CA 1
ATOM 964 C C . PRO A 1 117 ? 9.099 7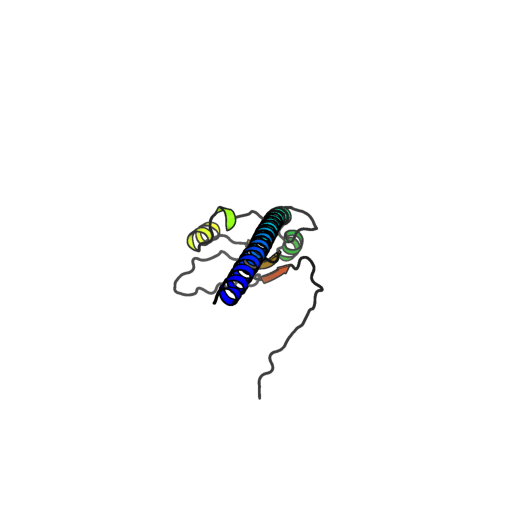.902 -19.234 1.00 91.88 117 PRO A C 1
ATOM 966 O O . PRO A 1 117 ? 8.285 8.046 -20.150 1.00 91.88 117 PRO A O 1
ATOM 969 N N . ILE A 1 118 ? 8.792 8.156 -17.959 1.00 90.12 118 ILE A N 1
ATOM 970 C CA . ILE A 1 118 ? 7.482 8.659 -17.536 1.00 90.12 118 ILE A CA 1
ATOM 971 C C . ILE A 1 118 ? 7.307 10.101 -18.022 1.00 90.12 118 ILE A C 1
ATOM 973 O O . ILE A 1 118 ? 8.113 10.981 -17.710 1.00 90.12 118 ILE A O 1
ATOM 977 N N . LYS A 1 119 ? 6.239 10.357 -18.778 1.00 84.19 119 LYS A N 1
ATOM 978 C CA . LYS A 1 119 ? 5.906 11.685 -19.312 1.00 84.19 119 LYS A CA 1
ATOM 979 C C . LYS A 1 119 ? 5.026 12.473 -18.336 1.00 84.19 119 LYS A C 1
ATOM 981 O O . LYS A 1 119 ? 4.318 11.888 -17.519 1.00 84.19 119 LYS A O 1
ATOM 986 N N . ILE A 1 120 ? 5.050 13.806 -18.436 1.00 75.94 120 ILE A N 1
ATOM 987 C CA . ILE A 1 120 ? 4.077 14.663 -17.745 1.00 75.94 120 ILE A CA 1
ATOM 988 C C . ILE A 1 120 ? 2.689 14.319 -18.279 1.00 75.94 120 ILE A C 1
ATOM 990 O O . ILE A 1 120 ? 2.489 14.198 -19.488 1.00 75.94 120 ILE A O 1
ATOM 994 N N . ILE A 1 121 ? 1.732 14.187 -17.363 1.00 68.88 121 ILE A N 1
ATOM 995 C CA . ILE A 1 121 ? 0.317 14.096 -17.713 1.00 68.88 121 ILE A CA 1
ATOM 996 C C . ILE A 1 121 ? -0.109 15.487 -18.197 1.00 68.88 121 ILE A C 1
ATOM 998 O O . ILE A 1 121 ? -0.386 16.370 -17.388 1.00 68.88 121 ILE A O 1
ATOM 1002 N N . SER A 1 122 ? -0.082 15.700 -19.511 1.00 65.56 122 SER A N 1
ATOM 1003 C CA . SER A 1 122 ? -0.747 16.824 -20.175 1.00 65.56 122 SER A CA 1
ATOM 1004 C C . SER A 1 122 ? -2.244 16.540 -20.329 1.00 65.56 122 SER A C 1
ATOM 1006 O O . SER A 1 122 ? -2.660 15.382 -20.278 1.00 65.56 122 SER A O 1
ATOM 1008 N N . SER A 1 123 ? -3.050 17.588 -20.545 1.00 63.22 123 SER A N 1
ATOM 1009 C CA . SER A 1 123 ? -4.482 17.480 -20.894 1.00 63.22 123 SER A CA 1
ATOM 1010 C C . SER A 1 123 ? -4.732 16.539 -22.072 1.00 63.22 123 SER A C 1
ATOM 1012 O O . SER A 1 123 ? -5.753 15.857 -22.134 1.00 63.22 123 SER A O 1
ATOM 1014 N N . ASP A 1 124 ? -3.759 16.469 -22.970 1.00 58.47 124 ASP A N 1
ATOM 1015 C CA . ASP A 1 124 ? -3.780 15.601 -24.127 1.00 58.47 124 ASP A CA 1
ATOM 1016 C C . ASP A 1 124 ? -3.146 14.286 -23.668 1.00 58.47 124 ASP A C 1
ATOM 1018 O O . ASP A 1 124 ? -1.929 14.219 -23.468 1.00 58.47 124 ASP A O 1
ATOM 1022 N N . MET A 1 125 ? -3.974 13.277 -23.377 1.00 55.69 125 MET A N 1
ATOM 1023 C CA . MET A 1 125 ? -3.527 11.954 -22.931 1.00 55.69 125 MET A CA 1
ATOM 1024 C C . MET A 1 125 ? -2.512 11.366 -23.919 1.00 55.69 125 MET A C 1
ATOM 1026 O O . MET A 1 125 ? -2.864 10.744 -24.922 1.00 55.69 125 MET A O 1
ATOM 1030 N N . ASN A 1 126 ? -1.231 11.542 -23.613 1.00 66.56 126 ASN A N 1
ATOM 1031 C CA . ASN A 1 126 ? -0.140 11.009 -24.406 1.00 66.56 126 ASN A CA 1
ATOM 1032 C C . ASN A 1 126 ? 0.071 9.541 -24.035 1.00 66.56 126 ASN A C 1
ATOM 1034 O O . ASN A 1 126 ? 0.886 9.211 -23.167 1.00 66.56 126 ASN A O 1
ATOM 1038 N N . TRP A 1 127 ? -0.669 8.655 -24.704 1.00 71.00 127 TRP A N 1
ATOM 1039 C CA . TRP A 1 127 ? -0.386 7.224 -24.679 1.00 71.00 127 TRP A CA 1
ATOM 1040 C C . TRP A 1 127 ? 1.086 7.007 -25.019 1.00 71.00 127 TRP A C 1
ATOM 1042 O O . TRP A 1 127 ? 1.610 7.531 -26.005 1.00 71.00 127 TRP A O 1
ATOM 1052 N N . THR A 1 128 ? 1.779 6.272 -24.159 1.00 78.81 128 THR A N 1
ATOM 1053 C CA . THR A 1 128 ? 3.177 5.930 -24.389 1.00 78.81 128 THR A CA 1
ATOM 1054 C C . THR A 1 128 ? 3.243 4.464 -24.754 1.00 78.81 128 THR A C 1
ATOM 1056 O O . THR A 1 128 ? 2.733 3.621 -24.022 1.00 78.81 128 THR A O 1
ATOM 1059 N N . ASN A 1 129 ? 3.850 4.177 -25.902 1.00 84.88 129 ASN A N 1
ATOM 1060 C CA . ASN A 1 129 ? 4.093 2.808 -26.310 1.00 84.88 129 ASN A CA 1
ATOM 1061 C C . ASN A 1 129 ? 5.277 2.248 -25.510 1.00 84.88 129 ASN A C 1
ATOM 1063 O O . ASN A 1 129 ? 6.400 2.736 -25.650 1.00 84.88 129 ASN A O 1
ATOM 1067 N N . ASP A 1 130 ? 5.010 1.259 -24.663 1.00 90.44 130 ASP A N 1
ATOM 1068 C CA . ASP A 1 130 ? 6.002 0.538 -23.868 1.00 90.44 130 ASP A CA 1
ATOM 1069 C C . ASP A 1 130 ? 5.760 -0.962 -24.044 1.00 90.44 130 ASP A C 1
ATOM 1071 O O . ASP A 1 130 ? 4.937 -1.562 -23.359 1.00 90.44 130 ASP A O 1
ATOM 1075 N N . ASN A 1 131 ? 6.470 -1.569 -24.995 1.00 91.31 131 ASN A N 1
ATOM 1076 C CA . ASN A 1 131 ? 6.304 -2.988 -25.321 1.00 91.31 131 ASN A CA 1
ATOM 1077 C C . ASN A 1 131 ? 6.725 -3.927 -24.177 1.00 91.31 131 ASN A C 1
ATOM 1079 O O . ASN A 1 131 ? 6.384 -5.104 -24.209 1.00 91.31 131 ASN A O 1
ATOM 1083 N N . ASN A 1 132 ? 7.475 -3.419 -23.196 1.00 91.25 132 ASN A N 1
ATOM 1084 C CA . ASN A 1 132 ? 7.949 -4.183 -22.044 1.00 91.25 132 ASN A CA 1
ATOM 1085 C C . ASN A 1 132 ? 7.209 -3.790 -20.757 1.00 91.25 132 ASN A C 1
ATOM 1087 O O . ASN A 1 132 ? 7.610 -4.191 -19.663 1.00 91.25 132 ASN A O 1
ATOM 1091 N N . PHE A 1 133 ? 6.144 -2.993 -20.875 1.00 91.75 133 PHE A N 1
ATOM 1092 C CA . PHE A 1 133 ? 5.253 -2.708 -19.767 1.00 91.75 133 PHE A CA 1
ATOM 1093 C C . PHE A 1 133 ? 4.529 -3.979 -19.340 1.00 91.75 133 PHE A C 1
ATOM 1095 O O . PHE A 1 133 ? 4.005 -4.730 -20.164 1.00 91.75 133 PHE A O 1
ATOM 1102 N N . PHE A 1 134 ? 4.425 -4.174 -18.031 1.00 91.81 134 PHE A N 1
ATOM 1103 C CA . PHE A 1 134 ? 3.562 -5.201 -17.473 1.00 91.81 134 PHE A CA 1
ATOM 1104 C C . PHE A 1 134 ? 2.905 -4.725 -16.182 1.00 91.81 134 PHE A C 1
ATOM 1106 O O . PHE A 1 134 ? 3.436 -3.885 -15.451 1.00 91.81 134 PHE A O 1
ATOM 1113 N N . VAL A 1 135 ? 1.743 -5.308 -15.894 1.00 92.38 135 VAL A N 1
ATOM 1114 C CA . VAL A 1 135 ? 1.081 -5.227 -14.590 1.00 92.38 135 VAL A CA 1
ATOM 1115 C C . VAL A 1 135 ? 1.319 -6.517 -13.826 1.00 92.38 135 VAL A C 1
ATOM 1117 O O . VAL A 1 135 ? 1.459 -7.583 -14.424 1.00 92.38 135 VAL A O 1
ATOM 1120 N N . TYR A 1 136 ? 1.359 -6.429 -12.504 1.00 87.19 136 TYR A N 1
ATOM 1121 C CA . TYR A 1 136 ? 1.578 -7.592 -11.661 1.00 87.19 136 TYR A CA 1
ATOM 1122 C C . TYR A 1 136 ? 0.740 -7.557 -10.390 1.00 87.19 136 TYR A C 1
ATOM 1124 O O . TYR A 1 136 ? 0.326 -6.498 -9.920 1.00 87.19 136 TYR A O 1
ATOM 1132 N N . SER A 1 137 ? 0.556 -8.738 -9.805 1.00 85.69 137 SER A N 1
ATOM 1133 C CA . SER A 1 137 ? 0.028 -8.930 -8.460 1.00 85.69 137 SER A CA 1
ATOM 1134 C C . SER A 1 137 ? 0.847 -10.010 -7.755 1.00 85.69 137 SER A C 1
ATOM 1136 O O . SER A 1 137 ? 1.184 -11.032 -8.352 1.00 85.69 137 SER A O 1
ATOM 1138 N N . ILE A 1 138 ? 1.199 -9.759 -6.497 1.00 77.81 138 ILE A N 1
ATOM 1139 C CA . ILE A 1 138 ? 1.927 -10.669 -5.619 1.00 77.81 138 ILE A CA 1
ATOM 1140 C C . ILE A 1 138 ? 1.024 -10.918 -4.418 1.00 77.81 138 ILE A C 1
ATOM 1142 O O . ILE A 1 138 ? 0.844 -10.049 -3.565 1.00 77.81 138 ILE A O 1
ATOM 1146 N N . MET A 1 139 ? 0.434 -12.109 -4.365 1.00 67.75 139 MET A N 1
ATOM 1147 C CA . MET A 1 139 ? -0.344 -12.537 -3.209 1.00 67.75 139 MET A CA 1
ATOM 1148 C C . MET A 1 139 ? 0.589 -13.118 -2.152 1.00 67.75 139 MET A C 1
ATOM 1150 O O . MET A 1 139 ? 1.450 -13.939 -2.464 1.00 67.75 139 MET A O 1
ATOM 1154 N N . LYS A 1 140 ? 0.396 -12.695 -0.900 1.00 58.12 140 LYS A N 1
ATOM 1155 C CA . LYS A 1 140 ? 1.168 -13.186 0.246 1.00 58.12 140 LYS A CA 1
ATOM 1156 C C . LYS A 1 140 ? 0.890 -14.670 0.524 1.00 58.12 140 LYS A C 1
ATOM 1158 O O . LYS A 1 140 ? 1.833 -15.406 0.781 1.00 58.12 140 LYS A O 1
ATOM 1163 N N . ASP A 1 141 ? -0.376 -15.094 0.396 1.00 54.97 141 ASP A N 1
ATOM 1164 C CA . ASP A 1 141 ? -0.863 -16.398 0.887 1.00 54.97 141 ASP A CA 1
ATOM 1165 C C . ASP A 1 141 ? -1.900 -17.090 -0.044 1.00 54.97 141 ASP A C 1
ATOM 1167 O O . ASP A 1 141 ? -2.612 -18.005 0.368 1.00 54.97 141 ASP A O 1
ATOM 1171 N N . GLY A 1 142 ? -2.051 -16.647 -1.298 1.00 47.88 142 GLY A N 1
ATOM 1172 C CA . GLY A 1 142 ? -3.136 -17.098 -2.182 1.00 47.88 142 GLY A CA 1
ATOM 1173 C C . GLY A 1 142 ? -2.814 -18.355 -2.997 1.00 47.88 142 GLY A C 1
ATOM 1174 O O . GLY A 1 142 ? -1.808 -18.396 -3.705 1.00 47.88 142 GLY A O 1
ATOM 1175 N N . TYR A 1 143 ? -3.717 -19.346 -2.982 1.00 48.88 143 TYR A N 1
ATOM 1176 C CA . TYR A 1 143 ? -3.771 -20.378 -4.021 1.00 48.88 143 TYR A CA 1
ATOM 1177 C C . TYR A 1 143 ? -3.884 -19.693 -5.385 1.00 48.88 143 TYR A C 1
ATOM 1179 O O . TYR A 1 143 ? -4.810 -18.916 -5.628 1.00 48.88 143 TYR A O 1
ATOM 1187 N N . GLN A 1 144 ? -2.933 -19.965 -6.274 1.00 49.81 144 GLN A N 1
ATOM 1188 C CA . GLN A 1 144 ? -2.959 -19.439 -7.631 1.00 49.81 144 GLN A CA 1
ATOM 1189 C C . GLN A 1 144 ? -4.106 -20.103 -8.397 1.00 49.81 144 GLN A C 1
ATOM 1191 O O . GLN A 1 144 ? -3.973 -21.221 -8.887 1.00 49.81 144 GLN A O 1
ATOM 1196 N N . ASN A 1 145 ? -5.250 -19.428 -8.481 1.00 48.88 145 ASN A N 1
ATOM 1197 C CA . ASN A 1 145 ? -6.343 -19.868 -9.333 1.00 48.88 145 ASN A CA 1
ATOM 1198 C C . ASN A 1 145 ? -6.230 -19.124 -10.666 1.00 48.88 145 ASN A C 1
ATOM 1200 O O . ASN A 1 145 ? -6.672 -17.983 -10.803 1.00 48.88 145 ASN A O 1
ATOM 1204 N N . TYR A 1 146 ? -5.544 -19.739 -11.627 1.00 59.50 146 TYR A N 1
ATOM 1205 C CA . TYR A 1 146 ? -5.388 -19.181 -12.965 1.00 59.50 146 TYR A CA 1
ATOM 1206 C C . TYR A 1 146 ? -6.631 -19.488 -13.799 1.00 59.50 146 TYR A C 1
ATOM 1208 O O . TYR A 1 146 ? -6.982 -20.647 -14.003 1.00 59.50 146 TYR A O 1
ATOM 1216 N N . GLY A 1 147 ? -7.279 -18.444 -14.310 1.00 61.88 147 GLY A N 1
ATOM 1217 C CA . GLY A 1 147 ? -8.362 -18.557 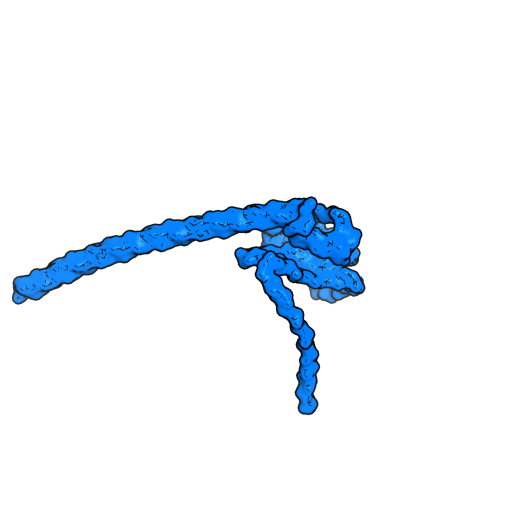-15.281 1.00 61.88 147 GLY A CA 1
ATOM 1218 C C . GLY A 1 147 ? -8.102 -17.634 -16.465 1.00 61.88 147 GLY A C 1
ATOM 1219 O O . GLY A 1 147 ? -7.721 -16.481 -16.280 1.00 61.88 147 GLY A O 1
ATOM 1220 N N . CYS A 1 148 ? -8.306 -18.135 -17.682 1.00 69.62 148 CYS A N 1
ATOM 1221 C CA . CYS A 1 148 ? -8.364 -17.317 -18.889 1.00 69.62 148 CYS A CA 1
ATOM 1222 C C . CYS A 1 148 ? -9.820 -17.270 -19.349 1.00 69.62 148 CYS A C 1
ATOM 1224 O O . CYS A 1 148 ? -10.455 -18.312 -19.507 1.00 69.62 148 CYS A O 1
ATOM 1226 N N . TYR A 1 149 ? -10.353 -16.068 -19.546 1.00 81.31 149 TYR A N 1
ATOM 1227 C CA . TYR A 1 149 ? -11.736 -15.865 -19.959 1.00 81.31 149 TYR A CA 1
ATOM 1228 C C . TYR A 1 149 ? -11.739 -15.165 -21.314 1.00 81.31 149 TYR A C 1
ATOM 1230 O O . TYR A 1 149 ? -11.222 -14.058 -21.450 1.00 81.31 149 TYR A O 1
ATOM 1238 N N . GLN A 1 150 ? -12.322 -15.810 -22.322 1.00 86.00 150 GLN A N 1
ATOM 1239 C CA . GLN A 1 150 ? -12.561 -15.195 -23.622 1.00 86.00 150 GLN A CA 1
ATOM 1240 C C . GLN A 1 150 ? -13.936 -14.526 -23.607 1.00 86.00 150 GLN A C 1
ATOM 1242 O O . GLN A 1 150 ? -14.940 -15.157 -23.266 1.00 86.00 150 GLN A O 1
ATOM 1247 N N . LYS A 1 151 ? -13.996 -13.251 -24.005 1.00 81.94 151 LYS A N 1
ATOM 1248 C CA . LYS A 1 151 ? -15.269 -12.576 -24.266 1.00 81.94 151 LYS A CA 1
ATOM 1249 C C . LYS A 1 151 ? -16.000 -13.330 -25.383 1.00 81.94 151 LYS A C 1
ATOM 1251 O O . LYS A 1 151 ? -15.440 -13.520 -26.459 1.00 81.94 151 LYS A O 1
ATOM 1256 N N . LYS A 1 152 ? -17.244 -13.741 -25.139 1.00 80.25 152 LYS A N 1
ATOM 1257 C CA . LYS A 1 152 ? -18.144 -14.185 -26.207 1.00 80.25 152 LYS A CA 1
ATOM 1258 C C . LYS A 1 152 ? -18.842 -12.961 -26.780 1.00 80.25 152 LYS A C 1
ATOM 1260 O O . LYS A 1 152 ? -19.485 -12.226 -26.030 1.00 80.25 152 LYS A O 1
ATOM 1265 N N . ASP A 1 153 ? -18.717 -12.747 -28.081 1.00 78.19 153 ASP A N 1
ATOM 1266 C CA . ASP A 1 153 ? -19.601 -11.818 -28.773 1.00 78.19 153 ASP A CA 1
ATOM 1267 C C . ASP A 1 153 ? -20.988 -12.467 -28.876 1.00 78.19 153 ASP A C 1
ATOM 1269 O O . ASP A 1 153 ? -21.109 -13.658 -29.177 1.00 78.19 153 ASP A O 1
ATOM 1273 N N . MET A 1 154 ? -22.034 -11.709 -28.540 1.00 73.88 154 MET A N 1
ATOM 1274 C CA . MET A 1 154 ? -23.404 -12.130 -28.825 1.00 73.88 154 MET A CA 1
ATOM 1275 C C . MET A 1 154 ? -23.614 -11.954 -30.329 1.00 73.88 154 MET A C 1
ATOM 1277 O O . MET A 1 154 ? -23.477 -10.836 -30.826 1.00 73.88 154 MET A O 1
ATOM 1281 N N . GLY A 1 155 ? -23.826 -13.072 -31.029 1.00 65.31 155 GLY A N 1
ATOM 1282 C CA . GLY A 1 155 ? -24.153 -13.093 -32.457 1.00 65.31 155 GLY A CA 1
ATOM 1283 C C . GLY A 1 155 ? -25.535 -12.539 -32.760 1.00 65.31 155 GLY A C 1
ATOM 1284 O O . GLY A 1 155 ? -26.351 -12.429 -31.815 1.00 65.31 155 GLY A O 1
#

Secondary structure (DSSP, 8-state):
-HHHHHHHHHHHHHHHHHHHHHHHHHHHHHHHHHHHHHHHHHHHHHHHHHHH--STTSHHHHHHHHHT-S-------HHHH-S-HHHHHHHHTT--SEEEEEE-TT--EEEEEE-SPPPP--SS------TT-EEEEE-SS--------PPPP--

InterPro domains:
  IPR006571 TLDc domain [PF07534] (67-147)

Sequence (155 aa):
MKERIEILNRREKELKEELGNVNNEIDAVKEEKREIEMIEENKKKQMKEIVKMNSNKTPLFSIKSWTNCETFEMLYDSDTMGFNQRTFQSTVYGRKNILGMVITKNNDIFGSFHTVPIKIISSDMNWTNDNNFFVYSIMKDGYQNYGCYQKKDMG

Organism: Entamoeba histolytica (NCBI:txid5759)

Mean predicted aligned error: 10.98 Å